Protein AF-A0A967MIF5-F1 (afdb_monomer)

Secondary structure (DSSP, 8-state):
-PPP-TT-HHHHHHHHHHTGGGGSHHHHHHHHHHHHHHHTTS----TT-TT-TTT--

Foldseek 3Di:
DPPDPPQDPVCLVCVCVVCVVCLDCVNQVVVLVVVCVVQPVHDDDDDPCRNPSSNDD

Solvent-accessible surface area (backbone atoms only — not comp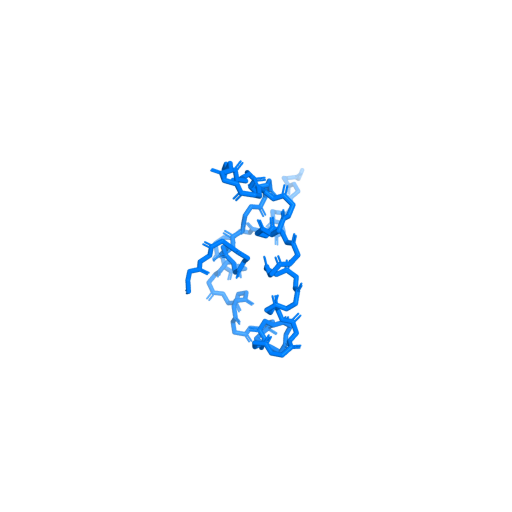arable to full-atom values): 3835 Å² total; per-residue (Å²): 127,83,78,80,70,86,80,38,71,72,48,62,76,43,45,64,69,81,45,41,84,69,63,36,62,95,62,36,46,69,55,47,51,52,51,48,62,74,34,57,96,58,82,8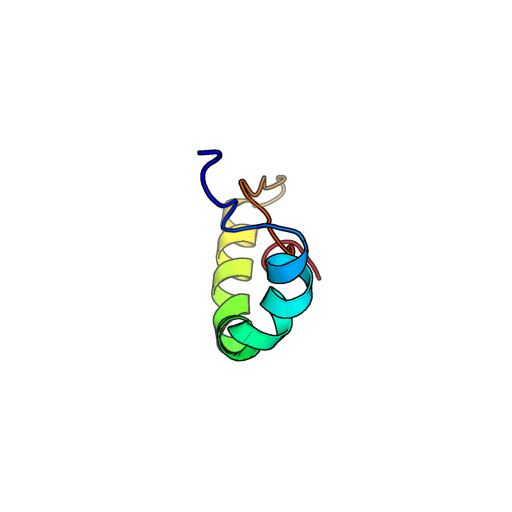0,84,77,82,83,53,81,94,29,80,82,78,54,134

Structure (mmCIF, N/CA/C/O backbone):
data_AF-A0A967MIF5-F1
#
_entry.id   AF-A0A967MIF5-F1
#
loop_
_atom_site.group_PDB
_atom_site.id
_atom_site.type_symbol
_atom_site.label_atom_id
_atom_site.label_alt_id
_atom_site.label_comp_id
_atom_site.label_asym_id
_atom_site.label_entity_id
_atom_site.label_seq_id
_atom_site.pdbx_PDB_ins_code
_atom_site.Cartn_x
_atom_site.Cartn_y
_atom_site.Cartn_z
_atom_site.occupancy
_atom_site.B_iso_or_equiv
_atom_site.auth_seq_id
_atom_site.auth_comp_id
_atom_site.auth_asym_id
_atom_site.auth_atom_id
_atom_site.pdbx_PDB_model_num
ATOM 1 N N . 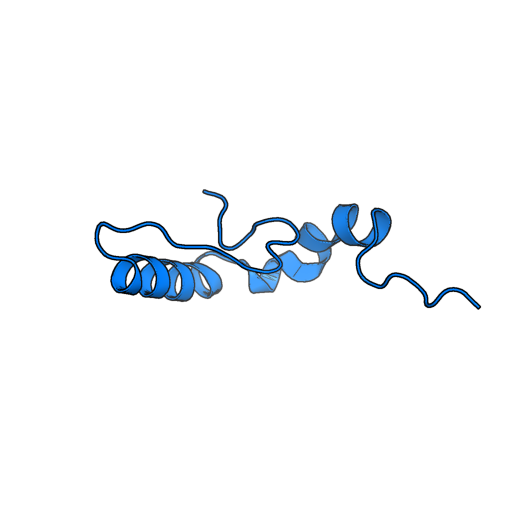MET A 1 1 ? 30.636 1.714 -9.674 1.00 47.91 1 MET A N 1
ATOM 2 C CA . MET A 1 1 ? 29.503 1.263 -10.501 1.00 47.91 1 MET A CA 1
ATOM 3 C C . MET A 1 1 ? 28.275 1.659 -9.720 1.00 47.91 1 MET A C 1
ATOM 5 O O . MET A 1 1 ? 28.235 1.318 -8.546 1.00 47.91 1 MET A O 1
ATOM 9 N N . ALA A 1 2 ? 27.400 2.497 -10.275 1.00 57.28 2 ALA A N 1
ATOM 10 C CA . ALA A 1 2 ? 26.111 2.719 -9.630 1.00 57.28 2 ALA A CA 1
ATOM 11 C C . ALA A 1 2 ? 25.411 1.357 -9.600 1.00 57.28 2 ALA A C 1
ATOM 13 O O . ALA A 1 2 ? 25.380 0.692 -10.635 1.00 57.28 2 ALA A O 1
ATOM 14 N N . ASP A 1 3 ? 24.989 0.913 -8.417 1.00 66.69 3 ASP A N 1
ATOM 15 C CA . ASP A 1 3 ? 24.146 -0.273 -8.308 1.00 66.69 3 ASP A CA 1
ATOM 16 C C . ASP A 1 3 ? 22.928 -0.076 -9.210 1.00 66.69 3 ASP A C 1
ATOM 18 O O . ASP A 1 3 ? 22.351 1.014 -9.269 1.00 66.69 3 ASP A O 1
ATOM 22 N N . GLU A 1 4 ? 22.582 -1.122 -9.946 1.00 72.44 4 GLU A N 1
ATOM 23 C CA . GLU A 1 4 ? 21.387 -1.165 -10.773 1.00 72.44 4 GLU A CA 1
ATOM 24 C C . GLU A 1 4 ? 20.163 -0.936 -9.876 1.00 72.44 4 GLU A C 1
ATOM 26 O O . GLU A 1 4 ? 19.958 -1.642 -8.883 1.00 72.44 4 GLU A O 1
ATOM 31 N N . ILE A 1 5 ? 19.372 0.096 -10.178 1.00 69.25 5 ILE A N 1
ATOM 32 C CA . ILE A 1 5 ? 18.142 0.371 -9.438 1.00 69.25 5 ILE A CA 1
ATOM 33 C C . ILE A 1 5 ? 17.129 -0.692 -9.860 1.00 69.25 5 ILE A C 1
ATOM 35 O O . ILE A 1 5 ? 16.511 -0.587 -10.908 1.00 69.25 5 ILE A O 1
ATOM 39 N N . HIS A 1 6 ? 16.948 -1.712 -9.024 1.00 81.81 6 HIS A N 1
ATOM 40 C CA . HIS A 1 6 ? 16.054 -2.839 -9.310 1.00 81.81 6 HIS A CA 1
ATOM 41 C C . HIS A 1 6 ? 14.563 -2.455 -9.450 1.00 81.81 6 HIS A C 1
ATOM 43 O O . HIS A 1 6 ? 13.769 -3.249 -9.938 1.00 81.81 6 HIS A O 1
ATOM 49 N N . PHE A 1 7 ? 14.169 -1.257 -9.010 1.00 88.44 7 PHE A N 1
ATOM 50 C CA . PHE A 1 7 ? 12.787 -0.761 -9.039 1.00 88.44 7 PHE A CA 1
ATOM 51 C C . PHE A 1 7 ? 12.692 0.561 -9.811 1.00 88.44 7 PHE A C 1
ATOM 53 O O . PHE A 1 7 ? 12.229 1.570 -9.278 1.00 88.44 7 PHE A O 1
ATOM 60 N N . ASP A 1 8 ? 13.229 0.582 -11.026 1.00 92.81 8 ASP A N 1
ATOM 61 C CA . ASP A 1 8 ? 13.232 1.757 -11.894 1.00 92.81 8 ASP A CA 1
ATOM 62 C C . ASP A 1 8 ? 11.923 1.924 -12.696 1.00 92.81 8 ASP A C 1
ATOM 64 O O . ASP A 1 8 ? 10.919 1.243 -12.466 1.00 92.81 8 ASP A O 1
ATOM 68 N N . GLU A 1 9 ? 11.920 2.888 -13.620 1.00 94.50 9 GLU A N 1
ATOM 69 C CA . GLU A 1 9 ? 10.759 3.229 -14.448 1.00 94.50 9 GLU A CA 1
ATOM 70 C C . GLU A 1 9 ? 10.324 2.078 -15.366 1.00 94.50 9 GLU A C 1
ATOM 72 O O . GLU A 1 9 ? 9.123 1.870 -15.554 1.00 94.50 9 GLU A O 1
ATOM 77 N N . GLU A 1 10 ? 11.276 1.316 -15.916 1.00 93.88 10 GLU A N 1
ATOM 78 C CA . GLU A 1 10 ? 10.979 0.182 -16.797 1.00 93.88 10 GLU A CA 1
ATOM 79 C C . GLU A 1 10 ? 10.297 -0.936 -16.007 1.00 93.88 10 GLU A C 1
ATOM 81 O O . GLU A 1 10 ? 9.263 -1.465 -16.428 1.00 93.88 10 GLU A O 1
ATOM 86 N N . VAL A 1 11 ? 10.813 -1.239 -14.811 1.00 93.88 11 VAL A N 1
ATOM 87 C CA . VAL A 1 11 ? 10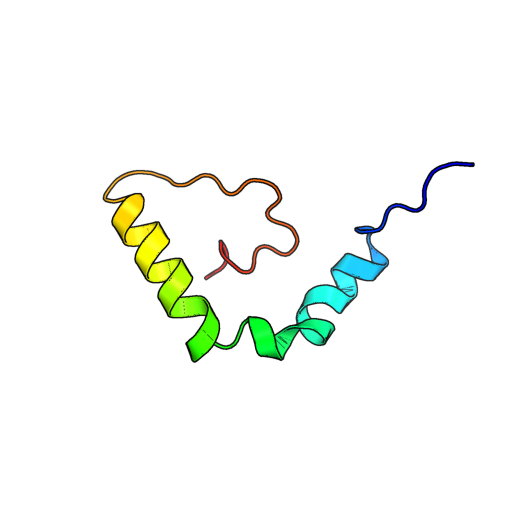.184 -2.207 -13.910 1.00 93.88 11 VAL A CA 1
ATOM 88 C C . VAL A 1 11 ? 8.781 -1.748 -13.525 1.00 93.88 11 VAL A C 1
ATOM 90 O O . VAL A 1 11 ? 7.841 -2.537 -13.631 1.00 93.88 11 VAL A O 1
ATOM 93 N N . ALA A 1 12 ? 8.601 -0.481 -13.141 1.00 94.81 12 ALA A N 1
ATOM 94 C CA . ALA A 1 12 ? 7.294 0.052 -12.758 1.00 94.81 12 ALA A CA 1
ATOM 95 C C . ALA A 1 12 ? 6.254 -0.045 -13.891 1.00 94.81 12 ALA A C 1
ATOM 97 O O . ALA A 1 12 ? 5.106 -0.404 -13.629 1.00 94.81 12 ALA A O 1
ATOM 98 N N . ALA A 1 13 ? 6.655 0.211 -15.142 1.00 96.31 13 ALA A N 1
ATOM 99 C CA . ALA A 1 13 ? 5.764 0.174 -16.305 1.00 96.31 13 ALA A CA 1
ATOM 100 C C . ALA A 1 13 ? 5.162 -1.217 -16.578 1.00 96.31 13 ALA A C 1
ATOM 102 O O . ALA A 1 13 ? 4.063 -1.314 -17.127 1.00 96.31 13 ALA A O 1
ATOM 103 N N . HIS A 1 14 ? 5.859 -2.287 -16.187 1.00 95.25 14 HIS A N 1
ATOM 104 C CA . HIS A 1 14 ? 5.457 -3.669 -16.470 1.00 95.25 14 HIS A CA 1
ATOM 105 C C . HIS A 1 14 ? 5.100 -4.485 -15.228 1.00 95.25 14 HIS A C 1
ATOM 107 O O . HIS A 1 14 ? 4.541 -5.579 -15.357 1.00 95.25 14 HIS A O 1
ATOM 113 N N . TYR A 1 15 ? 5.396 -3.972 -14.029 1.00 93.88 15 TYR A N 1
ATOM 114 C CA . TYR A 1 15 ? 5.226 -4.696 -12.771 1.00 93.88 15 TYR A CA 1
ATOM 115 C C . TYR A 1 15 ? 3.809 -5.238 -12.614 1.00 93.88 15 TYR A C 1
ATOM 117 O O . TYR A 1 15 ? 3.608 -6.391 -12.212 1.00 93.88 15 TYR A O 1
ATOM 125 N N . ASP A 1 16 ? 2.823 -4.418 -12.987 1.00 94.19 16 ASP A N 1
ATOM 126 C CA . ASP A 1 16 ? 1.444 -4.774 -12.745 1.00 94.19 16 ASP A CA 1
ATOM 127 C C . ASP A 1 16 ? 0.945 -5.930 -13.613 1.00 94.19 16 ASP A C 1
ATOM 129 O O . ASP A 1 16 ? 0.187 -6.788 -13.145 1.00 94.19 16 ASP A O 1
ATOM 133 N N . GLU A 1 17 ? 1.396 -5.970 -14.859 1.00 95.69 17 GLU A N 1
ATOM 134 C CA . GLU A 1 17 ? 1.084 -7.036 -15.801 1.00 95.69 17 GLU A CA 1
ATOM 135 C C . GLU A 1 17 ? 1.860 -8.311 -15.449 1.00 95.69 17 GLU A C 1
ATOM 137 O O . GLU A 1 17 ? 1.269 -9.385 -15.308 1.00 95.69 17 GLU A O 1
ATOM 142 N N . ALA A 1 18 ? 3.169 -8.185 -15.208 1.00 95.12 18 ALA A N 1
ATOM 143 C CA . ALA A 1 18 ? 4.057 -9.310 -14.918 1.00 95.12 18 ALA A CA 1
ATOM 144 C C . ALA A 1 18 ? 3.654 -10.083 -13.648 1.00 95.12 18 ALA A C 1
ATOM 146 O O . ALA A 1 18 ? 3.847 -11.300 -13.559 1.00 95.12 18 ALA A O 1
ATOM 147 N N . SER A 1 19 ? 3.0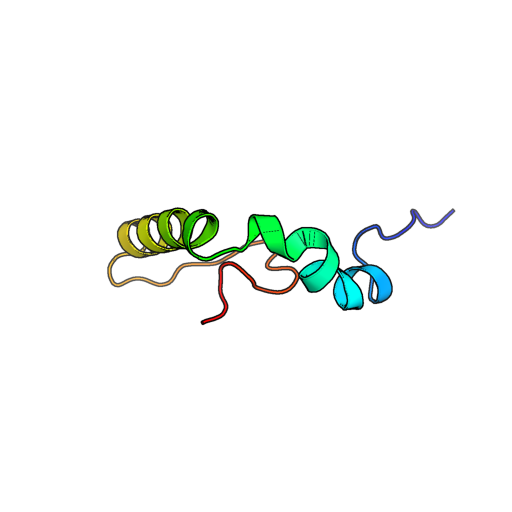54 -9.391 -12.677 1.00 93.19 19 SER A N 1
ATOM 148 C CA . SER A 1 19 ? 2.671 -9.957 -11.382 1.00 93.19 19 SER A CA 1
ATOM 149 C C . SER A 1 19 ? 1.156 -10.096 -11.190 1.00 93.19 19 SER A C 1
ATOM 151 O O . SER A 1 19 ? 0.715 -10.459 -10.101 1.00 93.19 19 SER A O 1
ATOM 153 N N . ALA A 1 20 ? 0.342 -9.906 -12.237 1.00 94.31 20 ALA A N 1
ATOM 154 C CA . ALA A 1 20 ? -1.126 -9.850 -12.165 1.00 94.31 20 ALA A CA 1
ATOM 155 C C . ALA A 1 20 ? -1.780 -10.982 -11.345 1.00 94.31 20 ALA A C 1
ATOM 157 O O . ALA A 1 20 ? -2.737 -10.754 -10.607 1.00 94.31 20 ALA A O 1
ATOM 158 N N . ARG A 1 21 ? -1.236 -12.206 -11.404 1.00 94.81 21 ARG A N 1
ATOM 159 C CA . ARG A 1 21 ? -1.743 -13.364 -10.640 1.00 94.81 21 ARG A CA 1
ATOM 160 C C . ARG A 1 21 ? -1.718 -13.179 -9.116 1.00 94.81 21 ARG A C 1
ATOM 162 O O . ARG A 1 21 ? -2.540 -13.792 -8.437 1.00 94.81 21 ARG A O 1
ATOM 169 N N . MET A 1 22 ? -0.756 -12.407 -8.600 1.00 90.69 22 MET A N 1
ATOM 170 C CA . MET A 1 22 ? -0.562 -12.145 -7.165 1.00 90.69 22 MET A CA 1
ATOM 171 C C . MET A 1 22 ? -1.577 -11.144 -6.621 1.00 90.69 22 MET A C 1
ATOM 173 O O . MET A 1 22 ? -1.767 -11.052 -5.417 1.00 90.69 22 MET A O 1
ATOM 177 N N . PHE A 1 23 ? -2.242 -10.428 -7.519 1.00 91.50 23 PHE A N 1
ATOM 178 C CA . PHE A 1 23 ? -3.112 -9.309 -7.199 1.00 91.50 23 PHE A CA 1
ATOM 179 C C . PHE A 1 23 ? -4.535 -9.545 -7.688 1.00 91.50 23 PHE A C 1
ATOM 181 O O . PHE A 1 23 ? -5.297 -8.607 -7.903 1.00 91.50 23 PHE A O 1
ATOM 188 N N . ARG A 1 24 ? -4.877 -10.814 -7.927 1.00 95.06 24 ARG A N 1
ATOM 189 C CA . ARG A 1 24 ? -6.266 -11.197 -8.140 1.00 95.06 24 ARG A CA 1
ATOM 190 C C . ARG A 1 24 ? -7.045 -10.944 -6.846 1.00 95.06 24 ARG A C 1
ATOM 192 O O . ARG A 1 24 ? -6.466 -11.181 -5.781 1.00 95.06 24 ARG A O 1
ATOM 199 N N . PRO A 1 25 ? -8.324 -10.541 -6.923 1.00 93.88 25 PRO A N 1
ATOM 200 C CA . PRO A 1 25 ? -9.127 -10.222 -5.742 1.00 93.88 25 PRO A CA 1
ATOM 201 C C . PRO A 1 25 ? -9.107 -1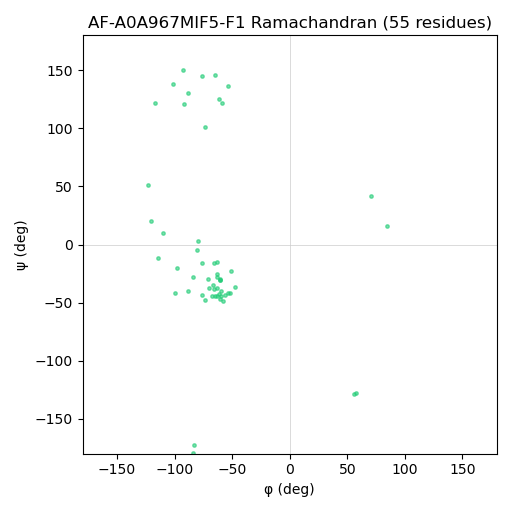1.339 -4.695 1.00 93.88 25 PRO A C 1
ATOM 203 O O . PRO A 1 25 ? -8.843 -11.105 -3.523 1.00 93.88 25 PRO A O 1
ATOM 206 N N . GLU A 1 26 ? -9.199 -12.602 -5.128 1.00 96.06 26 GLU A N 1
ATOM 207 C CA . GLU A 1 26 ? -9.219 -13.749 -4.208 1.00 96.06 26 GLU A CA 1
ATOM 208 C C . GLU A 1 26 ? -7.908 -13.944 -3.423 1.00 96.06 26 GLU A C 1
ATOM 210 O O . GLU A 1 26 ? -7.869 -14.711 -2.462 1.00 96.06 26 GLU A O 1
ATOM 215 N N . VAL A 1 27 ? -6.821 -13.301 -3.857 1.00 94.94 27 VAL A N 1
ATOM 216 C CA . VAL A 1 27 ? -5.519 -13.301 -3.177 1.00 94.94 27 VAL A CA 1
ATOM 217 C C . VAL A 1 27 ? -5.329 -12.022 -2.362 1.00 94.94 27 VAL A C 1
ATOM 219 O O . VAL A 1 27 ? -4.809 -12.086 -1.249 1.00 94.94 27 VAL A O 1
ATOM 222 N N . LEU A 1 28 ? -5.717 -10.873 -2.918 1.00 94.69 28 LEU A N 1
ATOM 223 C CA . LEU A 1 28 ? -5.389 -9.560 -2.371 1.00 94.69 28 LEU A CA 1
ATOM 224 C C . LEU A 1 28 ? -6.414 -9.062 -1.346 1.00 94.69 28 LEU A C 1
ATOM 226 O O . LEU A 1 28 ? -6.009 -8.554 -0.300 1.00 94.69 28 LEU A O 1
ATOM 230 N N . ASP A 1 29 ? -7.707 -9.279 -1.596 1.00 95.44 29 ASP A N 1
ATOM 231 C CA . ASP A 1 29 ? -8.799 -8.780 -0.752 1.00 95.44 29 ASP A CA 1
ATOM 232 C C . ASP A 1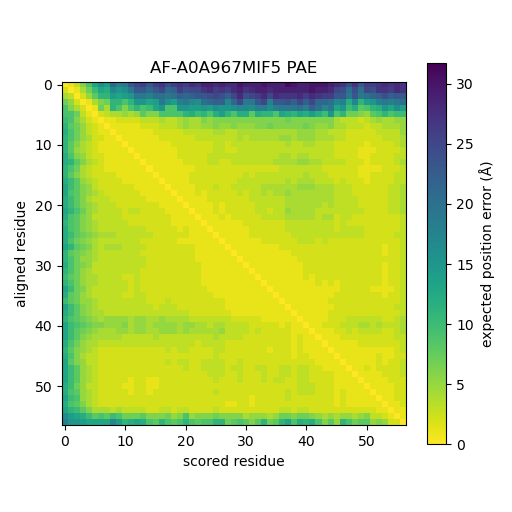 29 ? -8.663 -9.230 0.712 1.00 95.44 29 ASP A C 1
ATOM 234 O O . ASP A 1 29 ? -8.735 -8.371 1.586 1.00 95.44 29 ASP A O 1
ATOM 238 N N . PRO A 1 30 ? -8.320 -10.499 1.038 1.00 96.62 30 PRO A N 1
ATOM 239 C CA . PRO A 1 30 ? -8.146 -10.905 2.436 1.00 96.62 30 PRO A CA 1
ATOM 240 C C . PRO A 1 30 ? -7.051 -10.126 3.178 1.00 96.62 30 PRO A C 1
ATOM 242 O O . PRO A 1 30 ? -7.109 -9.966 4.396 1.00 96.62 30 PRO A O 1
ATOM 245 N N . THR A 1 31 ? -6.026 -9.662 2.456 1.00 95.25 31 THR A N 1
ATOM 246 C CA . THR A 1 31 ? -4.960 -8.835 3.038 1.00 95.25 31 THR A CA 1
ATOM 247 C C . THR A 1 31 ? -5.452 -7.408 3.259 1.00 95.25 31 THR A C 1
ATOM 249 O O . THR A 1 31 ? -5.202 -6.841 4.322 1.00 95.25 31 THR A O 1
ATOM 252 N N . VAL A 1 32 ? -6.167 -6.838 2.286 1.00 95.56 32 VAL A N 1
ATOM 253 C CA . VAL A 1 32 ? -6.746 -5.490 2.386 1.00 95.56 32 VAL A CA 1
ATOM 254 C C . VAL A 1 32 ? -7.780 -5.423 3.512 1.00 95.56 32 VAL A C 1
ATOM 256 O O . VAL A 1 32 ? -7.714 -4.505 4.328 1.00 95.56 32 VAL A O 1
ATOM 259 N N . ASP A 1 33 ? -8.656 -6.424 3.623 1.00 96.69 33 ASP A N 1
ATOM 260 C CA . ASP A 1 33 ? -9.662 -6.531 4.685 1.00 96.69 33 ASP A CA 1
ATOM 261 C C . ASP A 1 33 ? -9.008 -6.530 6.071 1.00 96.69 33 ASP A C 1
ATOM 263 O O . ASP A 1 33 ? -9.369 -5.728 6.933 1.00 96.69 33 ASP A O 1
ATOM 267 N N . LEU A 1 34 ? -7.976 -7.357 6.272 1.00 97.19 34 LEU A N 1
ATOM 268 C CA . LEU A 1 34 ? -7.245 -7.399 7.538 1.00 97.19 34 LEU A CA 1
ATOM 269 C C . LEU A 1 34 ? -6.585 -6.050 7.869 1.00 97.19 34 LEU A C 1
ATOM 271 O O . LEU A 1 34 ? -6.610 -5.608 9.017 1.00 97.19 34 LEU A O 1
ATOM 275 N N . LEU A 1 35 ? -5.976 -5.384 6.885 1.00 96.69 35 LEU A N 1
ATOM 276 C CA . LEU A 1 35 ? -5.352 -4.075 7.097 1.00 96.69 35 LEU A CA 1
ATOM 277 C C . LEU A 1 35 ? -6.391 -3.000 7.438 1.00 96.69 35 LEU A C 1
ATOM 279 O O . LEU A 1 35 ? -6.129 -2.159 8.302 1.00 96.69 35 LEU A O 1
ATOM 283 N N . ALA A 1 36 ? -7.567 -3.047 6.810 1.00 95.94 36 ALA A N 1
ATOM 284 C CA . ALA A 1 36 ? -8.681 -2.159 7.117 1.00 95.94 36 ALA A CA 1
ATOM 285 C C . ALA A 1 36 ? -9.209 -2.393 8.542 1.00 95.94 36 ALA A C 1
ATOM 287 O O . ALA A 1 36 ? -9.391 -1.434 9.294 1.00 95.94 36 ALA A O 1
ATOM 288 N N . GLU A 1 37 ? -9.373 -3.652 8.955 1.00 98.00 37 GLU A N 1
ATOM 289 C CA . GLU A 1 37 ? -9.763 -4.008 10.324 1.00 98.00 37 GLU A CA 1
ATOM 290 C C . GLU A 1 37 ? -8.756 -3.496 11.361 1.00 98.00 37 GLU A C 1
ATOM 292 O O . GLU A 1 37 ? -9.145 -2.914 12.376 1.00 98.00 37 GLU A O 1
ATOM 297 N N . LEU A 1 38 ? -7.456 -3.667 11.099 1.00 98.25 38 LEU A N 1
ATOM 298 C CA . LEU A 1 38 ? -6.390 -3.197 11.987 1.00 98.25 38 LEU A CA 1
ATOM 299 C C . LEU A 1 38 ? -6.315 -1.668 12.065 1.00 98.25 38 LEU A C 1
ATOM 301 O O . LEU A 1 38 ? -5.992 -1.126 13.125 1.00 98.25 38 LEU A O 1
ATOM 305 N N . ALA A 1 39 ? -6.595 -0.969 10.963 1.00 97.94 39 ALA A N 1
ATOM 306 C CA . ALA A 1 39 ? -6.649 0.490 10.939 1.00 97.94 39 ALA A CA 1
ATOM 307 C C . ALA A 1 39 ? -7.877 1.039 11.688 1.00 97.94 39 ALA A C 1
ATOM 309 O O . ALA A 1 39 ? -7.810 2.136 12.254 1.00 97.94 39 ALA A O 1
ATOM 310 N N . GLY A 1 40 ? -8.981 0.284 11.716 1.00 97.19 40 GLY A N 1
ATOM 311 C CA . GLY A 1 40 ? -10.247 0.703 12.308 1.00 97.19 40 GLY A CA 1
ATOM 312 C C . GLY A 1 40 ? -10.760 1.995 11.669 1.00 97.19 40 GLY A C 1
ATOM 313 O O . GLY A 1 40 ? -10.838 2.118 10.452 1.00 97.19 40 GLY A O 1
ATOM 314 N N . GLU A 1 41 ? -11.081 2.994 12.492 1.00 97.12 41 GLU A N 1
ATOM 315 C CA . GLU A 1 41 ? -11.482 4.333 12.020 1.00 97.12 41 GLU A CA 1
ATOM 316 C C . GLU A 1 41 ? -10.282 5.226 11.634 1.00 97.12 41 GLU A C 1
ATOM 318 O O . GLU A 1 41 ? -10.449 6.366 11.192 1.00 97.12 41 GLU A O 1
ATOM 323 N N . GLY A 1 42 ? -9.059 4.738 11.857 1.00 97.12 42 GLY A N 1
ATOM 324 C CA . GLY A 1 42 ? -7.815 5.454 11.614 1.00 97.12 42 GLY A CA 1
ATOM 325 C C . GLY A 1 42 ? -7.327 5.375 10.168 1.00 97.12 42 GLY A C 1
ATOM 3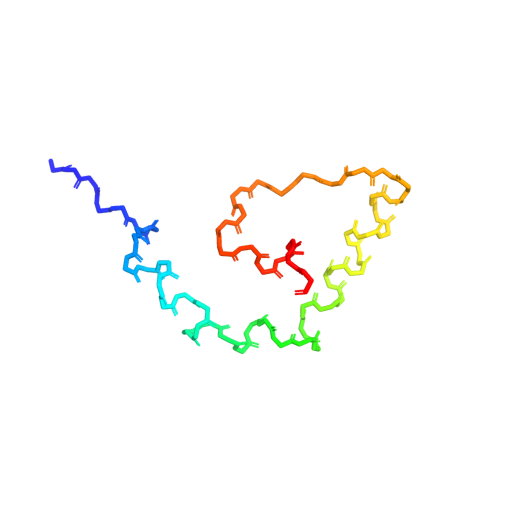26 O O . GLY A 1 42 ? -7.933 4.769 9.290 1.00 97.12 42 GLY A O 1
ATOM 327 N N . ARG A 1 43 ? -6.178 6.009 9.914 1.00 95.69 43 ARG A N 1
ATOM 328 C CA . ARG A 1 43 ? -5.482 5.940 8.621 1.00 95.69 43 ARG A CA 1
ATOM 329 C C . ARG A 1 43 ? -4.308 4.972 8.707 1.00 95.69 43 ARG A C 1
ATOM 331 O O . ARG A 1 43 ? -3.547 5.032 9.671 1.00 95.69 43 ARG A O 1
ATOM 338 N N . ALA A 1 44 ? -4.124 4.165 7.668 1.00 95.88 44 ALA A N 1
ATOM 339 C CA . ALA A 1 44 ? -2.927 3.354 7.479 1.00 95.88 44 ALA A CA 1
ATOM 340 C C . ALA A 1 44 ? -1.889 4.092 6.615 1.00 95.88 44 ALA A C 1
ATOM 342 O O . ALA A 1 44 ? -2.239 4.903 5.756 1.00 95.88 44 ALA A O 1
ATOM 343 N N . LEU A 1 45 ? -0.608 3.800 6.852 1.00 96.06 45 LEU A N 1
ATOM 344 C CA . LEU A 1 45 ? 0.511 4.244 6.023 1.00 96.06 45 LEU A CA 1
ATOM 345 C C . LEU A 1 45 ? 1.197 3.015 5.430 1.00 96.06 45 LEU A C 1
ATOM 347 O O . LEU A 1 45 ? 1.690 2.167 6.173 1.00 96.06 45 LEU A O 1
ATOM 351 N N . GLU A 1 46 ? 1.267 2.954 4.105 1.00 97.00 46 GLU A N 1
ATOM 352 C CA . GLU A 1 46 ? 2.039 1.943 3.391 1.00 97.00 46 GLU A CA 1
ATOM 353 C C . GLU A 1 46 ? 3.454 2.463 3.115 1.00 97.00 46 GLU A C 1
ATOM 355 O O . GLU A 1 46 ? 3.653 3.493 2.468 1.00 97.00 46 GLU A O 1
ATOM 360 N N . PHE A 1 47 ? 4.457 1.746 3.616 1.00 96.31 47 PHE A N 1
ATOM 361 C CA . PHE A 1 47 ? 5.854 2.017 3.297 1.00 96.31 47 PHE A CA 1
ATOM 362 C C . PHE A 1 47 ? 6.250 1.251 2.038 1.00 96.31 47 PHE A C 1
ATOM 364 O O . PHE A 1 47 ? 6.045 0.045 1.966 1.00 96.31 47 PHE A O 1
ATOM 371 N N . GLY A 1 48 ? 6.868 1.940 1.074 1.00 93.06 48 GLY A N 1
ATOM 372 C CA . GLY A 1 48 ? 7.301 1.300 -0.170 1.00 93.06 48 GLY A CA 1
ATOM 373 C C . GLY A 1 48 ? 6.136 0.906 -1.080 1.00 93.06 48 GLY A C 1
ATOM 374 O O . GLY A 1 48 ? 6.173 -0.161 -1.673 1.00 93.06 48 GLY A O 1
ATOM 375 N N . VAL A 1 49 ? 5.136 1.785 -1.198 1.00 94.31 49 VAL A N 1
ATOM 376 C CA . VAL A 1 49 ? 3.871 1.572 -1.929 1.00 94.31 49 VAL A CA 1
ATOM 377 C C . VAL A 1 49 ? 4.022 1.061 -3.371 1.00 94.31 49 VAL A C 1
ATOM 379 O O . VAL A 1 49 ? 3.102 0.449 -3.906 1.00 94.31 49 VAL A O 1
ATOM 382 N N . GLY A 1 50 ? 5.171 1.273 -4.021 1.00 94.31 50 GLY A N 1
ATOM 383 C CA . GLY A 1 50 ? 5.423 0.771 -5.374 1.00 94.31 50 GLY A CA 1
ATOM 384 C C . GLY A 1 50 ? 4.354 1.244 -6.364 1.00 94.31 50 GLY A C 1
ATOM 385 O O . GLY A 1 50 ? 4.050 2.434 -6.417 1.00 94.31 50 GLY A O 1
ATOM 386 N N . THR A 1 51 ? 3.756 0.316 -7.118 1.00 94.75 51 THR A N 1
ATOM 387 C CA . THR A 1 51 ? 2.630 0.605 -8.032 1.00 94.75 51 THR A CA 1
ATOM 388 C C . THR A 1 51 ? 1.269 0.715 -7.330 1.00 94.75 51 THR A C 1
ATOM 390 O O . THR A 1 51 ? 0.255 0.937 -7.981 1.00 94.75 51 THR A O 1
ATOM 393 N N . GLY A 1 52 ? 1.225 0.608 -5.999 1.00 95.44 52 GLY A N 1
ATOM 394 C CA . GLY A 1 52 ? 0.063 0.959 -5.182 1.00 95.44 52 GLY A CA 1
ATOM 395 C C . GLY A 1 52 ? -1.004 -0.113 -5.038 1.00 95.44 52 GLY A C 1
ATOM 396 O O . GLY A 1 52 ? -2.104 0.199 -4.609 1.00 95.44 52 GLY A O 1
ATOM 397 N N . ARG A 1 53 ? -0.728 -1.377 -5.355 1.00 95.12 53 ARG A N 1
ATOM 398 C CA . ARG A 1 53 ? -1.790 -2.397 -5.446 1.00 95.12 53 ARG A CA 1
ATOM 399 C C . ARG A 1 53 ? -2.536 -2.683 -4.148 1.00 95.12 53 ARG A C 1
ATOM 401 O O . ARG A 1 53 ? -3.671 -3.120 -4.221 1.00 95.12 53 ARG A O 1
ATOM 408 N N . VAL A 1 54 ? -1.925 -2.443 -2.990 1.00 95.12 54 VAL A N 1
ATOM 409 C CA . VAL A 1 54 ? -2.600 -2.591 -1.689 1.00 95.12 54 VAL A CA 1
ATOM 410 C C . VAL A 1 54 ? -3.404 -1.333 -1.324 1.00 95.12 54 VAL A C 1
ATOM 412 O O . VAL A 1 54 ? -4.398 -1.430 -0.611 1.00 95.12 54 VAL A O 1
ATOM 415 N N . ALA A 1 55 ? -2.993 -0.159 -1.814 1.00 92.81 55 ALA A N 1
ATOM 416 C CA . ALA A 1 55 ? -3.586 1.138 -1.478 1.00 92.81 55 ALA A CA 1
ATOM 417 C C . ALA A 1 55 ? -4.600 1.674 -2.507 1.00 92.81 55 ALA A C 1
ATOM 419 O O . ALA A 1 55 ? -5.369 2.582 -2.182 1.00 92.81 55 ALA A O 1
ATOM 420 N N . LEU A 1 56 ? -4.569 1.186 -3.748 1.00 83.81 56 LEU A N 1
ATOM 421 C CA . LEU A 1 56 ? -5.491 1.581 -4.811 1.00 83.81 56 LE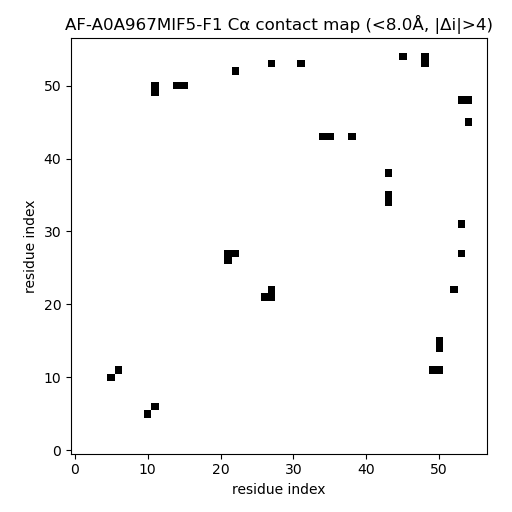U A CA 1
ATOM 422 C C . LEU A 1 56 ? -6.867 0.917 -4.614 1.00 83.81 56 LEU A C 1
ATOM 424 O O . LEU A 1 56 ? -6.921 -0.227 -4.164 1.00 83.81 56 LEU A O 1
ATOM 428 N N . PRO A 1 57 ? -7.969 1.611 -4.954 1.00 61.84 57 PRO A N 1
ATOM 429 C CA . PRO A 1 57 ? -9.271 0.975 -5.123 1.00 61.84 57 PRO A CA 1
ATOM 430 C C . PRO A 1 57 ? -9.324 0.071 -6.362 1.00 61.84 57 PRO A C 1
ATOM 432 O O . PRO A 1 57 ? -8.562 0.322 -7.328 1.00 61.84 57 PRO A O 1
#

Sequence (57 aa):
MADEIHFDEEVAAHYDEASARMFRPEVLDPTVDLLAELAGEGRALEFGVGTGRVALP

pLDDT: mean 91.22, std 10.57, range [47.91, 98.25]

Mean predicted aligned error: 4.45 Å

Radius of gyration: 14.12 Å; Cα contacts (8 Å, |Δi|>4): 18; chains: 1; bounding box: 41×20×29 Å